Protein AF-A0A1F1EDJ4-F1 (afdb_monomer_lite)

Sequence (153 aa):
MFNTMAPQSSAEADSQESKASEESKKPAVVIEDGILKMTGKVVKKKGRETLGSQPESGFPESELNGDYWILEFDAPGEVTGNRANYKETRWIDSGLLASHYSTHEESREKAEPWVGKHVTVSIAADKVGWQNDASLPNGPLRLGTSFEIEAAE

Secondary structure (DSSP, 8-state):
--PPP----------------------SEEEETTEEEEEEEEEEEEHHHHT-S-GGGS--HHHHHSEEEEEEEEEEEEEEEEETTEEEEEEEEEEEEEETT-S-HHHHHHHGGGTTSEEEEEEEGGGEE--S-TTS---SEEE-S--EEEE--

Radius of gyration: 23.78 Å; chains: 1; bounding box: 90×46×37 Å

pLDDT: mean 79.91, std 19.17, range [34.91, 97.5]

Structure (mmCIF, N/CA/C/O backbone):
data_AF-A0A1F1EDJ4-F1
#
_entry.id   AF-A0A1F1EDJ4-F1
#
loop_
_atom_site.group_PDB
_atom_site.id
_atom_site.type_symbol
_atom_site.label_atom_id
_atom_site.label_alt_id
_atom_site.label_comp_id
_atom_site.label_asym_id
_atom_site.label_entity_id
_atom_site.label_seq_id
_atom_site.pdbx_PDB_ins_code
_atom_site.Cartn_x
_atom_site.Cartn_y
_atom_site.Cartn_z
_atom_site.occupancy
_atom_site.B_iso_or_equiv
_atom_site.auth_seq_id
_atom_site.auth_comp_id
_atom_site.auth_asym_id
_atom_site.auth_atom_id
_atom_site.pdbx_PDB_model_num
ATOM 1 N N . MET A 1 1 ? -74.455 -28.144 -11.886 1.00 39.03 1 MET A N 1
ATOM 2 C CA . MET A 1 1 ? -73.437 -29.215 -11.780 1.00 39.03 1 MET A CA 1
ATOM 3 C C . MET A 1 1 ? -72.155 -28.605 -12.342 1.00 39.03 1 MET A C 1
ATOM 5 O O . MET A 1 1 ? -72.195 -28.235 -13.499 1.00 39.03 1 MET A O 1
ATOM 9 N N . PHE A 1 2 ? -71.072 -28.297 -11.634 1.00 41.00 2 PHE A N 1
ATOM 10 C CA . PHE A 1 2 ? -70.545 -28.689 -10.328 1.00 41.00 2 PHE A CA 1
ATOM 11 C C . PHE A 1 2 ? -70.077 -27.438 -9.559 1.00 41.00 2 PHE A C 1
ATOM 13 O O . PHE A 1 2 ? -69.444 -26.561 -10.136 1.00 41.00 2 PHE A O 1
ATOM 20 N N . ASN A 1 3 ? -70.399 -27.384 -8.265 1.00 34.91 3 ASN A N 1
ATOM 21 C CA . ASN A 1 3 ? -69.782 -26.501 -7.275 1.00 34.91 3 ASN A CA 1
ATOM 22 C C . ASN A 1 3 ? -68.595 -27.277 -6.677 1.00 34.91 3 ASN A C 1
ATOM 24 O O . ASN A 1 3 ? -68.806 -28.398 -6.214 1.00 34.91 3 ASN A O 1
ATOM 28 N N . THR A 1 4 ? -67.389 -26.709 -6.658 1.00 47.47 4 THR A N 1
ATOM 29 C CA . THR A 1 4 ? -66.217 -27.324 -6.007 1.00 47.47 4 THR A CA 1
ATOM 30 C C . THR A 1 4 ? -65.974 -26.664 -4.647 1.00 47.47 4 THR A C 1
ATOM 32 O O . THR A 1 4 ? -65.803 -25.451 -4.565 1.00 47.47 4 THR A O 1
ATOM 35 N N . MET A 1 5 ? -65.974 -27.473 -3.583 1.00 41.94 5 MET A N 1
ATOM 36 C CA . MET A 1 5 ? -65.570 -27.124 -2.213 1.00 41.94 5 MET A CA 1
ATOM 37 C C . MET A 1 5 ? -64.063 -27.390 -1.994 1.00 41.94 5 MET A C 1
ATOM 39 O O . MET A 1 5 ? -63.602 -28.455 -2.383 1.00 41.94 5 MET A O 1
ATOM 43 N N . ALA A 1 6 ? -63.380 -26.406 -1.376 1.00 49.03 6 ALA A N 1
ATOM 44 C CA . ALA A 1 6 ? -62.327 -26.378 -0.318 1.00 49.03 6 ALA A CA 1
ATOM 45 C C . ALA A 1 6 ? -61.263 -27.519 -0.181 1.00 49.03 6 ALA A C 1
ATOM 47 O O . ALA A 1 6 ? -61.562 -28.660 -0.516 1.00 49.03 6 ALA A O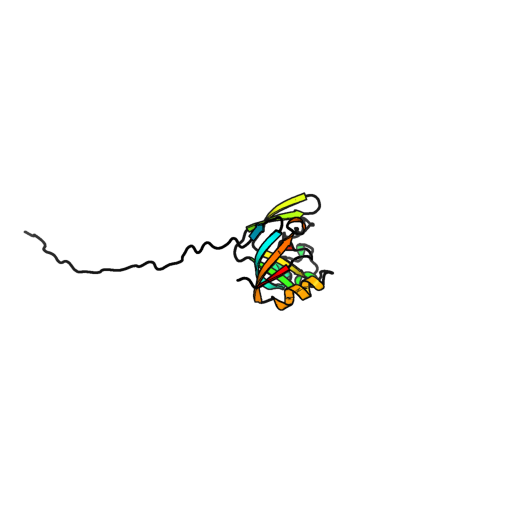 1
ATOM 48 N N . PRO A 1 7 ? -60.043 -27.266 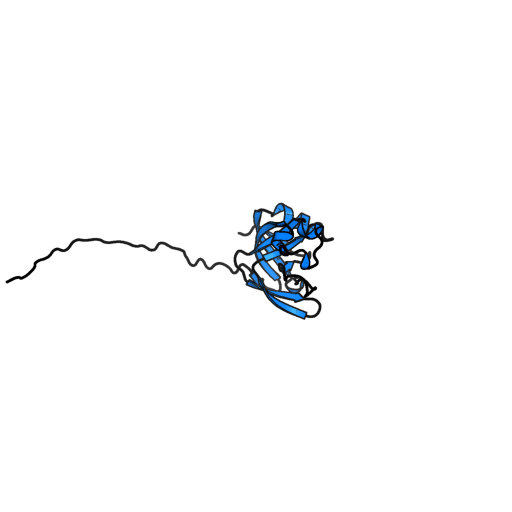0.380 1.00 46.00 7 PRO A N 1
ATOM 49 C CA . PRO A 1 7 ? -59.858 -26.802 1.772 1.00 46.00 7 PRO A CA 1
ATOM 50 C C . PRO A 1 7 ? -58.738 -25.759 2.028 1.00 46.00 7 PRO A C 1
ATOM 52 O O . PRO A 1 7 ? -57.819 -25.577 1.235 1.00 46.00 7 PRO A O 1
ATOM 55 N N . GLN A 1 8 ? -58.810 -25.101 3.193 1.00 51.25 8 GLN A N 1
ATOM 56 C CA . GLN A 1 8 ? -57.684 -24.409 3.836 1.00 51.25 8 GLN A CA 1
ATOM 57 C C . GLN A 1 8 ? -56.606 -25.419 4.270 1.00 51.25 8 GLN A C 1
ATOM 59 O O . GLN A 1 8 ? -56.948 -26.469 4.809 1.00 51.25 8 GLN A O 1
ATOM 64 N N . SER A 1 9 ? -55.324 -25.065 4.142 1.00 36.91 9 SER A N 1
ATOM 65 C CA . SER A 1 9 ? -54.257 -25.624 4.981 1.00 36.91 9 SER A CA 1
ATOM 66 C C . SER A 1 9 ? -53.120 -24.619 5.139 1.00 36.91 9 SER A C 1
ATOM 68 O O . SER A 1 9 ? -52.653 -24.027 4.170 1.00 36.91 9 SER A O 1
ATOM 70 N N . SER A 1 10 ? -52.727 -24.437 6.394 1.00 47.31 10 SER A N 1
ATOM 71 C CA . SER A 1 10 ? -51.698 -23.548 6.913 1.00 47.31 10 SER A CA 1
ATOM 72 C C . SER A 1 10 ? -50.310 -23.798 6.326 1.00 47.31 10 SER A C 1
ATOM 74 O O . SER A 1 10 ? -49.897 -24.947 6.186 1.00 47.31 10 SER A O 1
ATOM 76 N N . ALA A 1 11 ? -49.565 -22.716 6.117 1.00 45.25 11 ALA A N 1
ATOM 77 C CA . ALA A 1 11 ? -48.128 -22.672 6.356 1.00 45.25 11 ALA A CA 1
ATOM 78 C C . ALA A 1 11 ? -47.723 -21.210 6.585 1.00 45.25 11 ALA A C 1
ATOM 80 O O . ALA A 1 11 ? -47.545 -20.436 5.646 1.00 45.25 11 ALA A O 1
ATOM 81 N N . GLU A 1 12 ? -47.619 -20.838 7.858 1.00 41.84 12 GLU A N 1
ATOM 82 C CA . GLU A 1 12 ? -46.664 -19.824 8.283 1.00 41.84 12 GLU A CA 1
ATOM 83 C C . GLU A 1 12 ? -45.272 -20.292 7.836 1.00 41.84 12 GLU A C 1
ATOM 85 O O . GLU A 1 12 ? -44.797 -21.352 8.237 1.00 41.84 12 GLU A O 1
ATOM 90 N N . ALA A 1 13 ? -44.653 -19.519 6.958 1.00 41.41 13 ALA A N 1
ATOM 91 C CA . ALA A 1 13 ? -43.211 -19.440 6.802 1.00 41.41 13 ALA A CA 1
ATOM 92 C C . ALA A 1 13 ? -42.960 -17.931 6.749 1.00 41.41 13 ALA A C 1
ATOM 94 O O . ALA A 1 13 ? -43.173 -17.287 5.727 1.00 41.41 13 ALA A O 1
ATOM 95 N N . ASP A 1 14 ? -42.750 -17.262 7.881 1.00 39.06 14 ASP A N 1
ATOM 96 C CA . ASP A 1 14 ? -41.451 -17.249 8.560 1.00 39.06 14 ASP A CA 1
ATOM 97 C C . ASP A 1 14 ? -40.305 -17.548 7.587 1.00 39.06 14 ASP A C 1
ATOM 99 O O . ASP A 1 14 ? -39.634 -18.572 7.614 1.00 39.06 14 ASP A O 1
ATOM 103 N N . SER A 1 15 ? -40.150 -16.657 6.615 1.00 39.34 15 SER A N 1
ATOM 104 C CA . SER A 1 15 ? -38.835 -16.370 6.063 1.00 39.34 15 SER A CA 1
ATOM 105 C C . SER A 1 15 ? -38.413 -15.050 6.670 1.00 39.34 15 SER A C 1
ATOM 107 O O . SER A 1 15 ? -38.454 -13.988 6.056 1.00 39.34 15 SER A O 1
ATOM 109 N N . GLN A 1 16 ? -38.077 -15.151 7.952 1.00 43.06 16 GLN A N 1
ATOM 110 C CA . GLN A 1 16 ? -37.193 -14.241 8.641 1.00 43.06 16 GLN A CA 1
ATOM 111 C C . GLN A 1 16 ? -35.871 -14.240 7.861 1.00 43.06 16 GLN A C 1
ATOM 113 O O . GLN A 1 16 ? -34.967 -15.032 8.135 1.00 43.06 16 GLN A O 1
ATOM 118 N N . GLU A 1 17 ? -35.790 -13.387 6.834 1.00 35.34 17 GLU A N 1
ATOM 119 C CA . GLU A 1 17 ? -34.552 -13.051 6.137 1.00 35.34 17 GLU A CA 1
ATOM 120 C C . GLU A 1 17 ? -33.632 -12.400 7.168 1.00 35.34 17 GLU A C 1
ATOM 122 O O . GLU A 1 17 ? -33.673 -11.209 7.478 1.00 35.34 17 GLU A O 1
ATOM 127 N N . SER A 1 18 ? -32.887 -13.266 7.839 1.00 42.00 18 SER A N 1
AT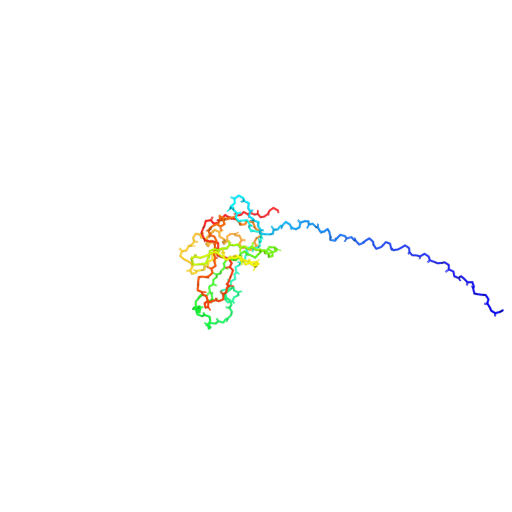OM 128 C CA . SER A 1 18 ? -31.989 -12.900 8.905 1.00 42.00 18 SER A CA 1
ATOM 129 C C . SER A 1 18 ? -30.741 -12.333 8.2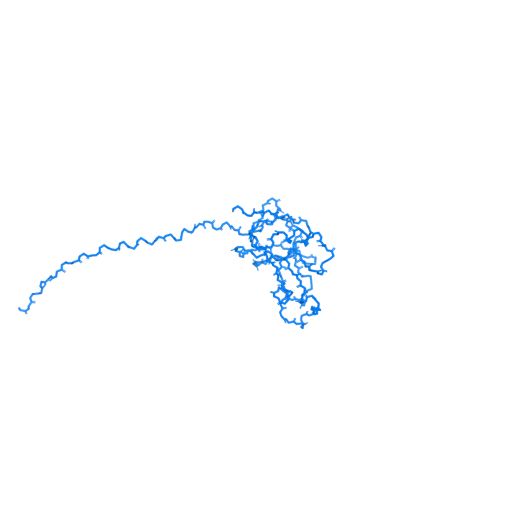55 1.00 42.00 18 SER A C 1
ATOM 131 O O . SER A 1 18 ? -29.921 -13.077 7.731 1.00 42.00 18 SER A O 1
ATOM 133 N N . LYS A 1 19 ? -30.631 -11.005 8.327 1.00 46.41 19 LYS A N 1
ATOM 134 C CA . LYS A 1 19 ? -29.388 -10.248 8.498 1.00 46.41 19 LYS A CA 1
ATOM 135 C C . LYS A 1 19 ? -28.197 -10.739 7.663 1.00 46.41 19 LYS A C 1
ATOM 137 O O . LYS A 1 19 ? -27.363 -11.499 8.144 1.00 46.41 19 LYS A O 1
ATOM 142 N N . ALA A 1 20 ? -27.969 -10.083 6.537 1.00 38.34 20 ALA A N 1
ATOM 143 C CA . ALA A 1 20 ? -26.738 -9.312 6.490 1.00 38.34 20 ALA A CA 1
ATOM 144 C C . ALA A 1 20 ? -27.156 -7.892 6.840 1.00 38.34 20 ALA A C 1
ATOM 146 O O . ALA A 1 20 ? -27.774 -7.201 6.035 1.00 38.34 20 ALA A O 1
ATOM 147 N N . SER A 1 21 ? -26.910 -7.495 8.088 1.00 38.28 21 SER A N 1
ATOM 148 C CA . SER A 1 21 ? -26.806 -6.080 8.393 1.00 38.28 21 SER A CA 1
ATOM 149 C C . SER A 1 21 ? -25.936 -5.486 7.292 1.00 38.28 21 SER A C 1
ATOM 151 O O . SER A 1 21 ? -24.818 -5.956 7.071 1.00 38.28 21 SER A O 1
ATOM 153 N N . GLU A 1 22 ? -26.437 -4.466 6.611 1.00 44.25 22 GLU A N 1
ATOM 154 C CA . GLU A 1 22 ? -25.597 -3.420 6.049 1.00 44.25 22 GLU A CA 1
ATOM 155 C C . GLU A 1 22 ? -24.923 -2.764 7.267 1.00 44.25 22 GLU A C 1
ATOM 157 O O . GLU A 1 22 ? -25.293 -1.696 7.741 1.00 44.25 22 GLU A O 1
ATOM 162 N N . GLU A 1 23 ? -24.041 -3.529 7.917 1.00 39.34 23 GLU A N 1
ATOM 163 C CA . GLU A 1 23 ? -23.097 -3.048 8.892 1.00 39.34 23 GLU A CA 1
ATOM 164 C C . GLU A 1 23 ? -22.345 -2.010 8.103 1.00 39.34 23 GLU A C 1
ATOM 166 O O . GLU A 1 23 ? -21.717 -2.361 7.105 1.00 39.34 23 GLU A O 1
ATOM 171 N N . SER A 1 24 ? -22.568 -0.744 8.457 1.00 44.16 24 SER A N 1
ATOM 172 C CA . SER A 1 24 ? -21.909 0.431 7.919 1.00 44.16 24 SER A CA 1
ATOM 173 C C . SER A 1 24 ? -20.439 0.103 7.715 1.00 44.16 24 SER A C 1
ATOM 175 O O . SER A 1 24 ? -19.647 0.240 8.648 1.00 44.16 24 SER A O 1
ATOM 177 N N . LYS A 1 25 ? -20.084 -0.428 6.538 1.00 60.31 25 LYS A N 1
ATOM 178 C CA . LYS A 1 25 ? -18.757 -0.980 6.316 1.00 60.31 25 LYS A CA 1
ATOM 179 C C . LYS A 1 25 ? -17.891 0.249 6.240 1.00 60.31 25 LYS A C 1
ATOM 181 O O . LYS A 1 25 ? -17.947 0.986 5.254 1.00 60.31 25 LYS A O 1
ATOM 186 N N . LYS A 1 26 ? -17.233 0.546 7.361 1.00 64.88 26 LYS A N 1
ATOM 187 C CA . LYS A 1 26 ? -16.426 1.745 7.522 1.00 64.88 26 LYS A CA 1
ATOM 188 C C . LYS A 1 26 ? -15.529 1.820 6.288 1.00 64.88 26 LYS A C 1
ATOM 190 O O . LYS A 1 26 ? -14.948 0.793 5.924 1.00 64.88 26 LYS A O 1
ATOM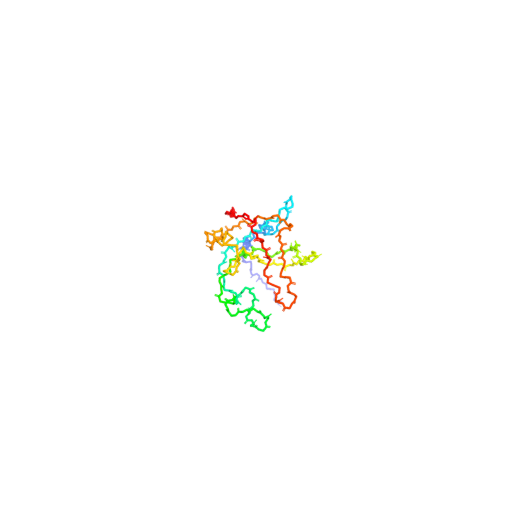 195 N N . PRO A 1 27 ? -15.489 2.966 5.589 1.00 76.44 27 PRO A N 1
ATOM 196 C CA . PRO A 1 27 ? -14.678 3.077 4.393 1.00 76.44 27 PRO A CA 1
ATOM 197 C C . PRO A 1 27 ? -13.254 2.646 4.735 1.00 76.44 27 PRO A C 1
ATOM 199 O O . PRO A 1 27 ? -12.669 3.130 5.701 1.00 76.44 27 PRO A O 1
ATOM 202 N N . ALA A 1 28 ? -12.721 1.698 3.966 1.00 87.19 28 ALA A N 1
ATOM 203 C CA . ALA A 1 28 ? -11.385 1.161 4.195 1.00 87.19 28 ALA A CA 1
ATOM 204 C C . ALA A 1 28 ? -10.290 2.172 3.837 1.00 87.19 28 ALA A C 1
ATOM 206 O O . ALA A 1 28 ? -9.128 1.936 4.125 1.00 87.19 28 ALA A O 1
ATOM 207 N N . VAL A 1 29 ? -10.653 3.286 3.201 1.00 91.00 29 VAL A N 1
ATOM 208 C CA . VAL A 1 29 ? -9.766 4.383 2.832 1.00 91.00 29 VAL A CA 1
ATOM 209 C C . VAL A 1 29 ? -10.442 5.684 3.247 1.00 91.00 29 VAL A C 1
ATOM 211 O O . VAL A 1 29 ? -11.519 6.010 2.749 1.00 91.00 29 VAL A O 1
ATOM 214 N N . VAL A 1 30 ? -9.829 6.424 4.168 1.00 92.75 30 VAL A N 1
ATOM 215 C CA . VAL A 1 30 ? -10.373 7.679 4.713 1.00 92.75 30 VAL A CA 1
ATOM 216 C C . VAL A 1 30 ? -9.261 8.708 4.828 1.00 92.75 30 VAL A C 1
ATOM 218 O O . VAL A 1 30 ? -8.128 8.363 5.153 1.00 92.75 30 VAL A O 1
ATOM 221 N N . ILE A 1 31 ? -9.573 9.981 4.582 1.00 91.38 31 ILE A N 1
ATOM 222 C CA . ILE A 1 31 ? -8.665 11.093 4.871 1.00 91.38 31 ILE A CA 1
ATOM 223 C C . ILE A 1 31 ? -9.260 11.918 6.009 1.00 91.38 31 ILE A C 1
ATOM 225 O O . ILE A 1 31 ? -10.332 12.500 5.858 1.00 91.38 31 ILE A O 1
ATOM 229 N N . GLU A 1 32 ? -8.545 11.990 7.127 1.00 91.25 32 GLU A N 1
ATOM 230 C CA . GLU A 1 32 ? -8.919 12.753 8.321 1.00 91.25 32 GLU A CA 1
ATOM 231 C C . GLU A 1 32 ? -7.740 13.641 8.713 1.00 91.25 32 GLU A C 1
ATOM 233 O O . GLU A 1 32 ? -6.619 13.155 8.845 1.00 91.25 32 GLU A O 1
ATOM 238 N N . ASP A 1 33 ? -7.964 14.950 8.846 1.00 92.50 33 ASP A N 1
ATOM 239 C CA . ASP A 1 33 ? -6.932 15.918 9.255 1.00 92.50 33 ASP A CA 1
ATOM 240 C C . ASP A 1 33 ? -5.629 15.853 8.427 1.00 92.50 33 ASP A C 1
ATOM 242 O O . ASP A 1 33 ? -4.524 16.057 8.925 1.00 92.50 33 ASP A O 1
ATOM 246 N N . GLY A 1 34 ? -5.750 15.554 7.127 1.00 93.00 34 GLY A N 1
ATOM 247 C CA . GLY A 1 34 ? -4.607 15.412 6.216 1.00 93.00 34 GLY A CA 1
ATOM 248 C C . GLY A 1 34 ? -3.852 14.082 6.337 1.00 93.00 34 GLY A C 1
ATOM 249 O O . GLY A 1 34 ? -2.861 13.880 5.633 1.00 93.00 34 GLY A O 1
ATOM 250 N N . ILE A 1 35 ? -4.327 13.162 7.175 1.00 95.81 35 ILE A N 1
ATOM 251 C CA . ILE A 1 35 ? -3.815 11.801 7.314 1.00 95.81 35 ILE A CA 1
ATOM 252 C C . ILE A 1 35 ? -4.698 10.852 6.511 1.00 95.81 35 ILE A C 1
ATOM 254 O O . ILE A 1 35 ? -5.904 10.764 6.728 1.00 95.81 35 ILE A O 1
ATOM 258 N N . LEU A 1 36 ? -4.083 10.130 5.581 1.00 95.56 36 LEU A N 1
ATOM 259 C CA . LEU A 1 36 ? -4.690 9.003 4.895 1.00 95.56 36 LEU A CA 1
ATOM 260 C C . LEU A 1 36 ? -4.618 7.776 5.807 1.00 95.56 36 LEU A C 1
ATOM 262 O O . LEU A 1 36 ? -3.525 7.326 6.158 1.00 95.56 36 LEU A O 1
ATOM 266 N N . LYS A 1 37 ? -5.781 7.231 6.148 1.00 95.69 37 LYS A N 1
ATOM 267 C CA . LYS A 1 37 ? -5.954 5.978 6.880 1.00 95.69 37 LYS A CA 1
ATOM 268 C C . LYS A 1 37 ? -6.478 4.914 5.929 1.00 95.69 37 LYS A C 1
ATOM 270 O O . LYS A 1 37 ? -7.462 5.144 5.227 1.00 95.69 37 LYS A O 1
ATOM 275 N N . MET A 1 38 ? -5.810 3.768 5.898 1.00 96.00 38 MET A N 1
ATOM 276 C CA . MET A 1 38 ? -6.173 2.622 5.071 1.00 96.00 38 MET A CA 1
ATOM 277 C C . MET A 1 38 ? -6.264 1.374 5.939 1.00 96.00 38 MET A C 1
ATOM 279 O O . MET A 1 38 ? -5.307 1.055 6.638 1.00 96.00 38 MET A O 1
ATOM 283 N N . THR A 1 39 ? -7.373 0.651 5.881 1.00 96.69 39 THR A N 1
ATOM 284 C CA . THR A 1 39 ? -7.599 -0.563 6.671 1.00 96.69 39 THR A CA 1
ATOM 285 C C . THR A 1 39 ? -7.664 -1.773 5.751 1.00 96.69 39 THR A C 1
ATOM 287 O O . THR A 1 39 ? -8.273 -1.732 4.678 1.00 96.69 39 THR A O 1
ATOM 290 N N . GLY A 1 40 ? -6.965 -2.837 6.133 1.00 96.31 40 GLY A N 1
ATOM 291 C CA . GLY A 1 40 ? -6.775 -3.972 5.251 1.00 96.31 40 GLY A CA 1
ATOM 292 C C . GLY A 1 40 ? -5.856 -5.046 5.803 1.00 96.31 40 GLY A C 1
ATOM 293 O O . GLY A 1 40 ? -5.357 -4.974 6.927 1.00 96.31 40 GLY A O 1
ATOM 294 N N . LYS A 1 41 ? -5.618 -6.074 4.993 1.00 97.44 41 LYS A N 1
ATOM 295 C CA . LYS A 1 41 ? -4.726 -7.180 5.338 1.00 97.44 41 LYS A CA 1
ATOM 296 C C . LYS A 1 41 ? -3.336 -6.940 4.772 1.00 97.44 41 LYS A C 1
ATOM 298 O O . LYS A 1 41 ? -3.185 -6.682 3.579 1.00 97.44 41 LYS A O 1
ATOM 303 N N . VAL A 1 42 ? -2.306 -7.095 5.602 1.00 97.25 42 VAL A N 1
ATOM 304 C CA . VAL A 1 42 ? -0.928 -7.108 5.099 1.00 97.25 42 VAL A CA 1
ATOM 305 C C . VAL A 1 42 ? -0.627 -8.477 4.507 1.00 97.25 42 VAL A C 1
ATOM 307 O O . VAL A 1 42 ? -0.745 -9.505 5.177 1.00 97.25 42 VAL A O 1
ATOM 310 N N . VAL A 1 43 ? -0.194 -8.500 3.256 1.00 96.75 43 VAL A N 1
ATOM 311 C CA . VAL A 1 43 ? 0.217 -9.704 2.538 1.00 96.75 43 VAL A CA 1
ATOM 312 C C . VAL A 1 43 ? 1.613 -9.521 1.967 1.00 96.75 43 VAL A C 1
ATOM 314 O O . VAL A 1 43 ? 2.034 -8.417 1.624 1.00 96.75 43 VAL A O 1
ATOM 317 N N . LYS A 1 44 ? 2.339 -10.630 1.862 1.00 96.06 44 LYS A N 1
ATOM 318 C CA . LYS A 1 44 ? 3.632 -10.685 1.189 1.00 96.06 44 LYS A CA 1
ATOM 319 C C . LYS A 1 44 ? 3.429 -11.381 -0.148 1.00 96.06 44 LYS A C 1
ATOM 321 O O . LYS A 1 44 ? 3.013 -12.537 -0.171 1.00 96.06 44 LYS A O 1
ATOM 326 N N . LYS A 1 45 ? 3.676 -10.664 -1.239 1.00 93.31 45 LYS A N 1
ATOM 327 C CA . LYS A 1 45 ? 3.492 -11.131 -2.619 1.00 93.31 45 LYS A CA 1
ATOM 328 C C . LYS A 1 45 ? 4.785 -11.012 -3.402 1.00 93.31 45 LYS A C 1
ATOM 330 O O . LYS A 1 45 ? 5.658 -10.217 -3.056 1.00 93.31 45 LYS A O 1
ATOM 335 N N . LYS A 1 46 ? 4.902 -11.769 -4.488 1.00 91.00 46 LYS A N 1
ATOM 336 C CA . LYS A 1 46 ? 5.977 -11.576 -5.459 1.00 91.00 46 LYS A CA 1
ATOM 337 C C . LYS A 1 46 ? 5.710 -10.372 -6.356 1.00 91.00 46 LYS A C 1
ATOM 339 O O . LYS A 1 46 ? 4.561 -9.986 -6.590 1.00 91.00 46 LYS A O 1
ATOM 344 N N . GLY A 1 47 ? 6.780 -9.809 -6.915 1.00 86.62 47 GLY A N 1
ATOM 345 C CA . GLY A 1 47 ? 6.697 -8.738 -7.909 1.00 86.62 47 GLY A CA 1
ATOM 346 C C . GLY A 1 47 ? 5.772 -9.100 -9.074 1.00 86.62 47 GLY A C 1
ATOM 347 O O . GLY A 1 47 ? 4.926 -8.295 -9.440 1.00 86.62 47 GLY A O 1
ATOM 348 N N . ARG A 1 48 ? 5.816 -10.343 -9.573 1.00 85.94 48 ARG A N 1
ATOM 349 C CA . ARG A 1 48 ? 4.920 -10.849 -10.640 1.00 85.94 48 ARG A CA 1
ATOM 350 C C . ARG A 1 48 ? 3.426 -10.757 -10.319 1.00 85.94 48 ARG A C 1
ATOM 352 O O . ARG A 1 48 ? 2.617 -10.630 -11.235 1.00 85.94 48 ARG A O 1
ATOM 359 N N . GLU A 1 49 ? 3.068 -10.852 -9.042 1.00 85.44 49 GLU A N 1
ATOM 360 C CA . GLU A 1 49 ? 1.682 -10.778 -8.561 1.00 85.44 49 GLU A CA 1
ATOM 361 C C . GLU A 1 49 ? 1.233 -9.331 -8.314 1.00 85.44 49 GLU A C 1
ATOM 363 O O . GLU A 1 49 ? 0.040 -9.054 -8.280 1.00 85.44 49 GLU A O 1
ATOM 368 N N . THR A 1 50 ? 2.187 -8.414 -8.128 1.00 81.00 50 THR A N 1
ATOM 369 C CA . THR A 1 50 ? 1.941 -7.036 -7.669 1.00 81.00 50 THR A CA 1
ATOM 370 C C . THR A 1 50 ? 2.131 -6.002 -8.780 1.00 81.00 50 THR A C 1
ATOM 372 O O . THR A 1 50 ? 1.361 -5.057 -8.908 1.00 81.00 50 THR A O 1
ATOM 375 N N . LEU A 1 51 ? 3.190 -6.159 -9.571 1.00 75.69 51 LEU A N 1
ATOM 376 C CA . LEU A 1 51 ? 3.614 -5.246 -10.633 1.00 75.69 51 LEU A CA 1
ATOM 377 C C . LEU A 1 51 ? 3.127 -5.694 -12.017 1.00 75.69 51 LEU A C 1
ATOM 379 O O . LEU A 1 51 ? 3.258 -4.950 -12.987 1.00 75.69 51 LEU A O 1
ATOM 383 N N . GLY A 1 52 ? 2.558 -6.898 -12.102 1.00 65.94 52 GLY A N 1
ATOM 384 C CA . GLY A 1 52 ? 2.147 -7.535 -13.346 1.00 65.94 52 GLY A CA 1
ATOM 385 C C . GLY A 1 52 ? 3.136 -8.598 -13.822 1.00 65.94 52 GLY A C 1
ATOM 386 O O . GLY A 1 52 ? 4.307 -8.641 -13.447 1.00 65.94 52 GLY A O 1
ATOM 387 N N . SER A 1 53 ? 2.630 -9.507 -14.653 1.00 52.94 53 SER A N 1
ATOM 388 C CA . SER A 1 53 ? 3.337 -10.731 -15.050 1.00 52.94 53 SER A CA 1
ATOM 389 C C . SER A 1 53 ? 4.194 -10.575 -16.311 1.00 52.94 53 SER A C 1
ATOM 391 O O . SER A 1 53 ? 4.822 -11.547 -16.734 1.00 52.94 53 SER A O 1
ATOM 393 N N . GLN A 1 54 ? 4.209 -9.391 -16.932 1.00 54.59 54 GLN A N 1
ATOM 394 C CA . GLN A 1 54 ? 4.860 -9.161 -18.221 1.00 54.59 54 GLN A CA 1
ATOM 395 C C . GLN A 1 54 ? 6.235 -8.490 -18.045 1.00 54.59 54 GLN A C 1
ATOM 397 O O . GLN A 1 54 ? 6.298 -7.323 -17.665 1.00 54.59 54 GLN A O 1
ATOM 402 N N . PRO A 1 55 ? 7.349 -9.182 -18.356 1.00 49.97 55 PRO A N 1
ATOM 403 C CA . PRO A 1 55 ? 8.686 -8.582 -18.320 1.00 49.97 55 PRO A CA 1
ATOM 404 C C . PRO A 1 55 ? 8.873 -7.467 -19.365 1.00 49.97 55 PRO A C 1
ATOM 406 O O . PRO A 1 55 ? 9.751 -6.623 -19.206 1.00 49.97 55 PRO A O 1
ATOM 409 N N . GLU A 1 56 ? 8.018 -7.402 -20.395 1.00 48.78 56 GLU A N 1
ATOM 410 C CA . GLU A 1 56 ? 8.021 -6.327 -21.403 1.00 48.78 56 GLU A CA 1
ATOM 411 C C . GLU A 1 56 ? 7.726 -4.941 -20.823 1.00 48.78 56 GLU A C 1
ATOM 413 O O . GLU A 1 56 ? 8.048 -3.936 -21.449 1.00 48.78 56 GLU A O 1
ATOM 418 N N . SER A 1 57 ? 7.161 -4.871 -19.615 1.00 58.94 57 SER A N 1
ATOM 419 C CA . SER A 1 57 ? 6.932 -3.602 -18.936 1.00 58.94 57 SER A CA 1
ATOM 420 C C . SER A 1 57 ? 8.232 -2.884 -18.565 1.00 58.94 57 SER A C 1
ATOM 422 O O . SER A 1 57 ? 8.192 -1.681 -18.378 1.00 58.94 57 SER A O 1
ATOM 424 N N . GLY A 1 58 ? 9.383 -3.568 -18.502 1.00 66.19 58 GLY A N 1
ATOM 425 C CA . GLY A 1 58 ? 10.667 -2.949 -18.144 1.00 66.19 58 GLY A CA 1
ATOM 426 C C . GLY A 1 58 ? 11.108 -3.185 -16.696 1.00 66.19 58 GLY A C 1
ATOM 427 O O . GLY A 1 58 ? 12.065 -2.562 -16.242 1.00 66.19 58 GLY A O 1
ATOM 428 N N . PHE A 1 59 ? 10.454 -4.099 -15.971 1.00 74.19 59 PHE A N 1
ATOM 429 C CA . PHE A 1 59 ? 10.926 -4.550 -14.659 1.00 74.19 59 PHE A CA 1
ATOM 430 C C . PHE A 1 59 ? 11.975 -5.664 -14.812 1.00 74.19 59 PHE A C 1
ATOM 432 O O . PHE A 1 59 ? 11.720 -6.639 -15.526 1.00 74.19 59 PHE A O 1
ATOM 439 N N . PRO A 1 60 ? 13.136 -5.578 -14.137 1.00 79.56 60 PRO A N 1
ATOM 440 C CA . PRO A 1 60 ? 14.119 -6.652 -14.161 1.00 79.56 60 PRO A CA 1
ATOM 441 C C . PRO A 1 60 ? 13.569 -7.917 -13.487 1.00 79.56 60 PRO A C 1
ATOM 443 O O . PRO A 1 60 ? 12.785 -7.861 -12.540 1.00 79.56 60 PRO A O 1
ATOM 446 N N . GLU A 1 61 ? 14.033 -9.083 -13.941 1.00 81.69 61 GLU A N 1
ATOM 447 C CA . GLU A 1 61 ? 13.609 -10.397 -13.430 1.00 81.69 61 GLU A CA 1
ATOM 448 C C . GLU A 1 61 ? 13.808 -10.532 -11.910 1.00 81.69 61 GLU A C 1
ATOM 450 O O . GLU A 1 61 ? 13.027 -11.187 -11.221 1.00 81.69 61 GLU A O 1
ATOM 455 N N . SER A 1 62 ? 14.832 -9.870 -11.366 1.00 83.00 62 SER A N 1
ATOM 456 C CA . SER A 1 62 ? 15.043 -9.770 -9.926 1.00 83.00 62 SER A CA 1
ATOM 457 C C . SER A 1 62 ? 13.839 -9.110 -9.242 1.00 83.00 62 SER A C 1
ATOM 459 O O . SER A 1 62 ? 13.273 -9.704 -8.324 1.00 83.00 62 SER A O 1
ATOM 461 N N . GLU A 1 63 ? 13.388 -7.944 -9.715 1.00 84.50 63 GLU A N 1
ATOM 462 C CA . GLU A 1 63 ? 12.212 -7.235 -9.184 1.00 84.50 63 GLU A CA 1
ATOM 463 C C . GLU A 1 63 ? 10.947 -8.082 -9.258 1.00 84.50 63 GLU A C 1
ATOM 465 O O . GLU A 1 63 ? 10.225 -8.202 -8.272 1.00 84.50 63 GLU A O 1
ATOM 470 N N . LEU A 1 64 ? 10.736 -8.784 -10.367 1.00 84.69 64 LEU A N 1
ATOM 471 C CA . LEU A 1 64 ? 9.593 -9.681 -10.523 1.00 84.69 64 LEU A CA 1
ATOM 472 C C . LEU A 1 64 ? 9.582 -10.829 -9.492 1.00 84.69 64 LEU A C 1
ATOM 474 O O . LEU A 1 64 ? 8.510 -11.242 -9.042 1.00 84.69 64 LEU A O 1
ATOM 478 N N . ASN A 1 65 ? 10.749 -11.314 -9.066 1.00 86.44 65 ASN A N 1
ATOM 479 C CA . ASN A 1 65 ? 10.881 -12.416 -8.103 1.00 86.44 65 ASN A CA 1
ATOM 480 C C . ASN A 1 65 ? 11.085 -11.960 -6.643 1.00 86.44 65 ASN A C 1
ATOM 482 O O . ASN A 1 65 ? 11.125 -12.797 -5.729 1.00 86.44 65 ASN A O 1
ATOM 486 N N . GLY A 1 66 ? 11.202 -10.650 -6.407 1.00 88.62 66 GLY A N 1
ATOM 487 C CA . GLY A 1 66 ? 11.330 -10.082 -5.067 1.00 88.62 66 GLY A CA 1
ATOM 488 C C . GLY A 1 66 ? 10.036 -10.104 -4.280 1.00 88.62 66 GLY A C 1
ATOM 489 O O . GLY A 1 66 ? 8.949 -10.231 -4.840 1.00 88.62 66 GLY A O 1
ATOM 490 N N . ASP A 1 67 ? 10.180 -9.945 -2.969 1.00 93.44 67 ASP A N 1
ATOM 491 C CA . ASP A 1 67 ? 9.055 -9.818 -2.052 1.00 93.44 67 ASP A CA 1
ATOM 492 C C . ASP A 1 67 ? 8.561 -8.371 -1.980 1.00 93.44 67 ASP A C 1
ATOM 494 O O . ASP A 1 67 ? 9.347 -7.423 -1.925 1.00 93.44 67 ASP A O 1
ATOM 498 N N . TYR A 1 68 ? 7.245 -8.217 -1.949 1.00 93.19 68 TYR A N 1
ATOM 499 C CA . TYR A 1 68 ? 6.536 -6.957 -1.795 1.00 93.19 68 TYR A CA 1
ATOM 500 C C . TYR A 1 68 ? 5.543 -7.110 -0.649 1.00 93.19 68 TYR A C 1
ATOM 502 O O . TYR A 1 68 ? 4.800 -8.090 -0.582 1.00 93.19 68 TYR A O 1
ATOM 510 N N . TRP A 1 69 ? 5.540 -6.134 0.252 1.00 96.00 69 TRP A N 1
ATOM 511 C CA . TRP A 1 69 ? 4.614 -6.048 1.371 1.00 96.00 69 TRP A CA 1
ATOM 512 C C . TRP A 1 69 ? 3.489 -5.117 0.964 1.00 96.00 69 TRP A C 1
ATOM 514 O O . TRP A 1 69 ? 3.707 -3.922 0.754 1.00 96.00 69 TRP A O 1
ATOM 524 N N . ILE A 1 70 ? 2.302 -5.689 0.818 1.00 95.88 70 ILE A N 1
ATOM 525 C CA . ILE A 1 70 ? 1.120 -5.026 0.287 1.00 95.88 70 ILE A CA 1
ATOM 526 C C . ILE A 1 70 ? 0.061 -4.979 1.375 1.00 95.88 70 ILE A C 1
ATOM 528 O O . ILE A 1 70 ? -0.189 -5.980 2.038 1.00 95.88 70 ILE A O 1
ATOM 532 N N . LEU A 1 71 ? -0.567 -3.825 1.542 1.00 96.62 71 LEU A N 1
ATOM 533 C CA . LEU A 1 71 ? -1.836 -3.699 2.235 1.00 96.62 71 LEU A CA 1
ATOM 534 C C . LEU A 1 71 ? -2.954 -3.886 1.207 1.00 96.62 71 LEU A C 1
ATOM 536 O O . LEU A 1 71 ? -3.110 -3.047 0.324 1.00 96.62 71 LEU A O 1
ATOM 540 N N . GLU A 1 72 ? -3.704 -4.978 1.303 1.00 95.56 72 GLU A N 1
ATOM 541 C CA . GLU A 1 72 ? -4.942 -5.184 0.542 1.00 95.56 72 GLU A CA 1
ATOM 542 C C . GLU A 1 72 ? -6.100 -4.575 1.322 1.00 95.56 72 GLU A C 1
ATOM 544 O O . GLU A 1 72 ? -6.362 -4.997 2.448 1.00 95.56 72 GLU A O 1
ATOM 549 N N . PHE A 1 73 ? -6.765 -3.569 0.759 1.00 94.75 73 PHE A N 1
ATOM 550 C CA . PHE A 1 73 ? -7.810 -2.828 1.458 1.00 94.75 73 PHE A CA 1
ATOM 551 C C . PHE A 1 73 ? -9.081 -3.670 1.602 1.00 94.75 73 PHE A C 1
ATOM 553 O O . PHE A 1 73 ? -9.452 -4.418 0.697 1.00 94.75 73 PHE A O 1
ATOM 560 N N . ASP A 1 74 ? -9.812 -3.494 2.705 1.00 93.62 74 ASP A N 1
ATOM 561 C CA . ASP A 1 74 ? -11.087 -4.206 2.920 1.00 93.62 74 ASP A CA 1
ATOM 562 C C . ASP A 1 74 ? -12.182 -3.807 1.923 1.00 93.62 74 ASP A C 1
ATOM 564 O O . ASP A 1 74 ? -13.170 -4.529 1.718 1.00 93.62 74 ASP A O 1
ATOM 568 N N . ALA A 1 75 ? -12.035 -2.613 1.355 1.00 92.44 75 ALA A N 1
ATOM 569 C CA . ALA A 1 75 ? -12.839 -2.063 0.286 1.00 92.44 75 ALA A CA 1
ATOM 570 C C . ALA A 1 75 ? -11.956 -1.137 -0.562 1.00 92.44 75 ALA A C 1
ATOM 572 O O . ALA A 1 75 ? -11.110 -0.426 -0.016 1.00 92.44 75 ALA A O 1
ATOM 573 N N . PRO A 1 76 ? -12.142 -1.111 -1.887 1.00 90.81 76 PRO A N 1
ATOM 574 C CA . PRO A 1 76 ? -11.425 -0.159 -2.709 1.00 90.81 76 PRO A CA 1
ATOM 575 C C . PRO A 1 76 ? -11.905 1.272 -2.432 1.00 90.81 76 PRO A C 1
ATOM 577 O O . PRO A 1 76 ? -13.023 1.488 -1.957 1.00 90.81 76 PRO A O 1
ATOM 580 N N . GLY A 1 77 ? -11.067 2.254 -2.747 1.00 89.75 77 GLY A N 1
ATOM 581 C CA . GLY A 1 77 ? -11.376 3.664 -2.532 1.00 89.75 77 GLY A CA 1
ATOM 582 C C . GLY A 1 77 ? -10.580 4.596 -3.433 1.00 89.75 77 GLY A C 1
ATOM 583 O O . GLY A 1 77 ? -9.610 4.195 -4.081 1.00 89.75 77 GLY A O 1
ATOM 584 N N . GLU A 1 78 ? -11.001 5.859 -3.475 1.00 92.50 78 GLU A N 1
ATOM 585 C CA . GLU A 1 78 ? -10.286 6.905 -4.204 1.00 92.50 78 GLU A CA 1
ATOM 586 C C . GLU A 1 78 ? -9.166 7.491 -3.355 1.00 92.50 78 GLU A C 1
ATOM 588 O O . GLU A 1 78 ? -9.392 7.995 -2.255 1.00 92.50 78 GLU A O 1
ATOM 593 N N . VAL A 1 79 ? -7.953 7.488 -3.899 1.00 92.06 79 VAL A N 1
ATOM 594 C CA . VAL A 1 79 ? -6.808 8.166 -3.291 1.00 92.06 79 VAL A CA 1
ATOM 595 C C . VAL A 1 79 ? -6.236 9.167 -4.270 1.00 92.06 79 VAL A C 1
ATOM 597 O O . VAL A 1 79 ? -6.102 8.888 -5.457 1.00 92.06 79 VAL A O 1
ATOM 600 N N . THR A 1 80 ? -5.873 10.341 -3.758 1.00 93.44 80 THR A N 1
ATOM 601 C CA . THR A 1 80 ? -5.080 11.326 -4.495 1.00 93.44 80 THR A CA 1
ATOM 602 C C . THR A 1 80 ? -3.625 11.205 -4.069 1.00 93.44 80 THR A C 1
ATOM 604 O O . THR A 1 80 ? -3.306 11.435 -2.908 1.00 93.44 80 THR A O 1
ATOM 607 N N . GLY A 1 81 ? -2.750 10.855 -5.007 1.00 91.31 81 GLY A N 1
ATOM 608 C CA . GLY A 1 81 ? -1.314 10.697 -4.780 1.00 91.31 81 GLY A CA 1
ATOM 609 C C . GLY A 1 81 ? -0.480 11.563 -5.716 1.00 91.31 81 GLY A C 1
ATOM 610 O O . GLY A 1 81 ? -0.959 12.042 -6.748 1.00 91.31 81 GLY A O 1
ATOM 611 N N . ASN A 1 82 ? 0.786 11.769 -5.361 1.00 90.62 82 ASN A N 1
ATOM 612 C CA . ASN A 1 82 ? 1.737 12.479 -6.214 1.00 90.62 82 ASN A CA 1
ATOM 613 C C . ASN A 1 82 ? 2.201 11.594 -7.382 1.00 90.62 82 ASN A C 1
ATOM 615 O O . ASN A 1 82 ? 2.553 10.432 -7.184 1.00 90.62 82 ASN A O 1
ATOM 619 N N . ARG A 1 83 ? 2.275 12.157 -8.588 1.00 87.56 83 ARG A N 1
ATOM 620 C CA . ARG A 1 83 ? 2.923 11.557 -9.759 1.00 87.56 83 ARG A CA 1
ATOM 621 C C . ARG A 1 83 ? 3.828 12.585 -10.411 1.00 87.56 83 ARG A C 1
ATOM 623 O O . ARG A 1 83 ? 3.352 13.552 -11.003 1.00 87.56 83 ARG A O 1
ATOM 630 N N . ALA A 1 84 ? 5.135 12.376 -10.299 1.00 84.38 84 ALA A N 1
ATOM 631 C CA . ALA A 1 84 ? 6.152 13.339 -10.707 1.00 84.38 84 ALA A CA 1
ATOM 632 C C . ALA A 1 84 ? 5.827 14.765 -10.208 1.00 84.38 84 ALA A C 1
ATOM 634 O O . ALA A 1 84 ? 5.982 15.044 -9.023 1.00 84.38 84 ALA A O 1
ATOM 635 N N . ASN A 1 85 ? 5.345 15.646 -11.091 1.00 84.75 85 ASN A N 1
ATOM 636 C CA . ASN A 1 85 ? 5.093 17.062 -10.798 1.00 84.75 85 ASN A CA 1
ATOM 637 C C . ASN A 1 85 ? 3.603 17.422 -10.637 1.00 84.75 85 ASN A C 1
ATOM 639 O O . ASN A 1 85 ? 3.270 18.605 -10.582 1.00 84.75 85 ASN A O 1
ATOM 643 N N . TYR A 1 86 ? 2.696 16.443 -10.609 1.00 88.31 86 TYR A N 1
ATOM 644 C CA . TYR A 1 86 ? 1.260 16.679 -10.451 1.00 88.31 86 TYR A CA 1
ATOM 645 C C . TYR A 1 86 ? 0.622 15.689 -9.473 1.00 88.31 86 TYR A C 1
ATOM 647 O O . TYR A 1 86 ? 1.246 14.723 -9.038 1.00 88.31 86 TYR A O 1
ATOM 655 N N . LYS A 1 87 ? -0.632 15.952 -9.099 1.00 90.88 87 LYS A N 1
ATOM 656 C CA . LYS A 1 87 ? -1.449 15.044 -8.289 1.00 90.88 87 LYS A CA 1
ATOM 657 C C . LYS A 1 87 ? -2.443 14.318 -9.180 1.00 90.88 87 LYS A C 1
ATOM 659 O O . LYS A 1 87 ? -3.026 14.924 -10.074 1.00 90.88 87 LYS A O 1
ATOM 664 N N . GLU A 1 88 ? -2.643 13.038 -8.915 1.00 91.00 88 GLU A N 1
ATOM 665 C CA . GLU A 1 88 ? -3.575 12.191 -9.653 1.00 91.00 88 GLU A CA 1
ATOM 666 C C . GLU A 1 88 ? -4.457 11.427 -8.665 1.00 91.00 88 GLU A C 1
ATOM 668 O O . GLU A 1 88 ? -3.951 10.880 -7.681 1.00 91.00 88 GLU A O 1
ATOM 673 N N . THR A 1 89 ? -5.764 11.400 -8.927 1.00 92.75 89 THR A N 1
ATOM 674 C CA . THR A 1 89 ? -6.754 10.655 -8.140 1.00 92.75 89 THR A CA 1
ATOM 675 C C . THR A 1 89 ? -7.103 9.356 -8.848 1.00 92.75 89 THR A C 1
ATOM 677 O O . THR A 1 89 ? -7.334 9.361 -10.058 1.00 92.75 89 THR A O 1
ATOM 680 N N . ARG A 1 90 ? -7.125 8.241 -8.113 1.00 89.19 90 ARG A N 1
ATOM 681 C CA . ARG A 1 90 ? -7.429 6.917 -8.665 1.00 89.19 90 ARG A CA 1
ATOM 682 C C . ARG A 1 90 ? -8.228 6.063 -7.699 1.00 89.19 90 ARG A C 1
ATOM 684 O O . ARG A 1 90 ? -7.992 6.114 -6.495 1.00 89.19 90 ARG A O 1
ATOM 691 N N . TRP A 1 91 ? -9.089 5.228 -8.272 1.00 90.25 91 TRP A N 1
ATOM 692 C CA . TRP A 1 91 ? -9.735 4.114 -7.589 1.00 90.25 91 TRP A CA 1
ATOM 693 C C . TRP A 1 91 ? -8.739 2.962 -7.436 1.00 90.25 91 TRP A C 1
ATOM 695 O O . TRP A 1 91 ? -8.211 2.473 -8.436 1.00 90.25 91 TRP A O 1
ATOM 705 N N . ILE A 1 92 ? -8.457 2.554 -6.202 1.00 89.06 92 ILE A N 1
ATOM 706 C CA . ILE A 1 92 ? -7.463 1.525 -5.877 1.00 89.06 92 ILE A CA 1
ATOM 707 C C . ILE A 1 92 ? -7.976 0.581 -4.793 1.00 89.06 92 ILE A C 1
ATOM 709 O O . ILE A 1 92 ? -8.825 0.950 -3.987 1.00 89.06 92 ILE A O 1
ATOM 713 N N . ASP A 1 93 ? -7.423 -0.623 -4.752 1.00 92.25 93 ASP A N 1
ATOM 714 C CA . ASP A 1 93 ? -7.736 -1.669 -3.774 1.00 92.25 93 ASP A CA 1
ATOM 715 C C . ASP A 1 93 ? -6.537 -2.048 -2.890 1.00 92.25 93 ASP A C 1
ATOM 717 O O . ASP A 1 93 ? -6.651 -2.920 -2.028 1.00 92.25 93 ASP A O 1
ATOM 721 N N . SER A 1 94 ? -5.374 -1.429 -3.112 1.00 92.88 94 SER A N 1
ATOM 722 C CA . SER A 1 94 ? -4.137 -1.843 -2.462 1.00 92.88 94 SER A CA 1
ATOM 723 C C . SER A 1 94 ? -3.060 -0.758 -2.391 1.00 92.88 94 SER A C 1
ATOM 725 O O . SER A 1 94 ? -2.977 0.161 -3.216 1.00 92.88 94 SER A O 1
ATOM 727 N N . GLY A 1 95 ? -2.189 -0.900 -1.388 1.00 93.56 95 GLY A N 1
ATOM 728 C CA . GLY A 1 95 ? -1.039 -0.038 -1.134 1.00 93.56 95 GLY A CA 1
ATOM 729 C C . GLY A 1 95 ? 0.255 -0.824 -0.918 1.00 93.56 95 GLY A C 1
ATOM 730 O O . GLY A 1 95 ? 0.285 -1.821 -0.207 1.00 93.56 95 GLY A O 1
ATOM 731 N N . LEU A 1 96 ? 1.348 -0.364 -1.517 1.00 93.62 96 LEU A N 1
ATOM 732 C CA . LEU A 1 96 ? 2.708 -0.845 -1.322 1.00 93.62 96 LEU A CA 1
ATOM 733 C C . LEU A 1 96 ? 3.315 -0.224 -0.063 1.00 93.62 96 LEU A C 1
ATOM 735 O O . LEU A 1 96 ? 3.596 0.976 -0.038 1.00 93.62 96 LEU A O 1
ATOM 739 N N . LEU A 1 97 ? 3.561 -1.069 0.939 1.00 94.06 97 LEU A N 1
ATOM 740 C CA . LEU A 1 97 ? 4.234 -0.710 2.189 1.00 94.06 97 LEU A CA 1
ATOM 741 C C . LEU A 1 97 ? 5.753 -0.772 2.040 1.00 94.06 97 LEU A C 1
ATOM 743 O O . LEU A 1 97 ? 6.470 0.112 2.495 1.00 94.06 97 LEU A O 1
ATOM 747 N N . ALA A 1 98 ? 6.254 -1.833 1.408 1.00 92.94 98 ALA A N 1
ATOM 748 C CA . ALA A 1 98 ? 7.682 -2.033 1.212 1.00 92.94 98 ALA A CA 1
ATOM 749 C C . ALA A 1 98 ? 7.959 -2.995 0.054 1.00 92.94 98 ALA A C 1
ATOM 751 O O . ALA A 1 98 ? 7.115 -3.816 -0.306 1.00 92.94 98 ALA A O 1
ATOM 752 N N . SER A 1 99 ? 9.169 -2.940 -0.499 1.00 89.12 99 SER A N 1
ATOM 753 C CA . SER A 1 99 ? 9.664 -3.928 -1.458 1.00 89.12 99 SER A CA 1
ATOM 754 C C . SER A 1 99 ? 11.058 -4.400 -1.068 1.00 89.12 99 SER A C 1
ATOM 756 O O . SER A 1 99 ? 11.810 -3.694 -0.400 1.00 89.12 99 SER A O 1
ATOM 758 N N . HIS A 1 100 ? 11.419 -5.598 -1.516 1.00 85.31 100 HIS A N 1
ATOM 759 C CA . HIS A 1 100 ? 12.748 -6.172 -1.320 1.00 85.31 100 HIS A CA 1
ATOM 760 C C . HIS A 1 100 ? 13.861 -5.293 -1.914 1.00 85.31 100 HIS A C 1
ATOM 762 O O . HIS A 1 100 ? 14.975 -5.286 -1.402 1.00 85.31 100 HIS A O 1
ATOM 768 N N . TYR A 1 101 ? 13.538 -4.535 -2.966 1.00 77.69 101 TYR A N 1
ATOM 769 C CA . TYR A 1 101 ? 14.469 -3.697 -3.724 1.00 77.69 101 TYR A CA 1
ATOM 770 C C . TYR A 1 101 ? 14.479 -2.227 -3.303 1.00 77.69 101 TYR A C 1
ATOM 772 O O . TYR A 1 101 ? 15.234 -1.441 -3.873 1.00 77.69 101 TYR A O 1
ATOM 780 N N . SER A 1 102 ? 13.649 -1.822 -2.338 1.00 77.38 102 SER A N 1
ATOM 781 C CA . SER A 1 102 ? 13.731 -0.459 -1.825 1.00 77.38 102 SER A CA 1
ATOM 782 C C . SER A 1 102 ? 15.004 -0.291 -0.992 1.00 77.38 102 SER A C 1
ATOM 784 O O . SER A 1 102 ? 15.438 -1.195 -0.281 1.00 77.38 102 SER A O 1
ATOM 786 N N . THR A 1 103 ? 15.577 0.910 -1.020 1.00 74.00 103 THR A N 1
ATOM 787 C CA . THR A 1 103 ? 16.648 1.314 -0.093 1.00 74.00 103 THR A CA 1
ATOM 788 C C . THR A 1 103 ? 16.126 1.584 1.323 1.00 74.00 103 THR A C 1
ATOM 790 O O . THR A 1 103 ? 16.869 2.056 2.176 1.00 74.00 103 THR A O 1
ATOM 793 N N . HIS A 1 104 ? 14.836 1.346 1.570 1.00 80.69 104 HIS A N 1
ATOM 794 C CA . HIS A 1 104 ? 14.141 1.664 2.812 1.00 80.69 104 HIS A CA 1
ATOM 795 C C . HIS A 1 104 ? 13.875 0.377 3.588 1.00 80.69 104 HIS A C 1
ATOM 797 O O . HIS A 1 104 ? 12.742 -0.099 3.674 1.00 80.69 104 HIS A O 1
ATOM 803 N N . GLU A 1 105 ? 14.945 -0.204 4.127 1.00 83.38 105 GLU A N 1
ATOM 804 C CA . GLU A 1 105 ? 14.865 -1.456 4.886 1.00 83.38 105 GLU A CA 1
ATOM 805 C C . GLU A 1 105 ? 13.941 -1.334 6.102 1.00 83.38 105 GLU A C 1
ATOM 807 O O . GLU A 1 105 ? 13.188 -2.263 6.386 1.00 83.38 105 GLU A O 1
ATOM 812 N N . GLU A 1 106 ? 13.903 -0.154 6.726 1.00 87.12 106 GLU A N 1
ATOM 813 C CA . GLU A 1 106 ? 13.020 0.176 7.851 1.00 87.12 106 GLU A CA 1
ATOM 814 C C . GLU A 1 106 ? 11.542 -0.082 7.527 1.00 87.12 106 GLU A C 1
ATOM 816 O O . GLU A 1 106 ? 10.799 -0.598 8.359 1.00 87.12 106 GLU A O 1
ATOM 821 N N . SER A 1 107 ? 11.097 0.205 6.298 1.00 89.94 107 SER A N 1
ATOM 822 C CA . SER A 1 107 ? 9.716 -0.065 5.881 1.00 89.94 107 SER A CA 1
ATOM 823 C C . SER A 1 107 ? 9.421 -1.565 5.830 1.00 89.94 107 SER A C 1
ATOM 825 O O . SER A 1 107 ? 8.311 -1.981 6.167 1.00 89.94 107 SER A O 1
ATOM 827 N N . ARG A 1 108 ? 10.408 -2.394 5.454 1.00 90.50 108 ARG A N 1
ATOM 828 C CA . ARG A 1 108 ? 10.265 -3.860 5.480 1.00 90.50 108 ARG A CA 1
ATOM 829 C C . ARG A 1 108 ? 10.207 -4.366 6.917 1.00 90.50 108 ARG A C 1
ATOM 831 O O . ARG A 1 108 ? 9.321 -5.148 7.240 1.00 90.50 108 ARG A O 1
ATOM 838 N N . GLU A 1 109 ? 11.119 -3.909 7.773 1.00 92.00 109 GLU A N 1
ATOM 839 C CA . GLU A 1 109 ? 11.152 -4.285 9.194 1.00 92.00 109 GLU A CA 1
ATOM 840 C C . GLU A 1 109 ? 9.868 -3.876 9.919 1.00 92.00 109 GLU A C 1
ATOM 842 O O . GLU A 1 109 ? 9.370 -4.616 10.766 1.00 92.00 109 GLU A O 1
ATOM 847 N N . LYS A 1 110 ? 9.283 -2.738 9.530 1.00 93.62 110 LYS A N 1
ATOM 848 C CA . LYS A 1 110 ? 7.997 -2.271 10.045 1.00 93.62 110 LYS A CA 1
ATOM 849 C C . LYS A 1 110 ? 6.826 -3.129 9.574 1.00 93.62 110 LYS A C 1
ATOM 851 O O . LYS A 1 110 ? 5.926 -3.382 10.366 1.00 93.62 110 LYS A O 1
ATOM 856 N N . ALA A 1 111 ? 6.815 -3.572 8.315 1.00 94.06 111 ALA A N 1
ATOM 857 C CA . ALA A 1 111 ? 5.696 -4.316 7.730 1.00 94.06 111 ALA A CA 1
ATOM 858 C C . ALA A 1 111 ? 5.734 -5.833 8.002 1.00 94.06 111 ALA A C 1
ATOM 860 O O . ALA A 1 111 ? 4.676 -6.449 8.137 1.00 94.06 111 ALA A O 1
ATOM 861 N N . GLU A 1 112 ? 6.917 -6.450 8.101 1.00 95.38 112 GLU A N 1
ATOM 862 C CA . GLU A 1 112 ? 7.078 -7.908 8.260 1.00 95.38 112 GLU A CA 1
ATOM 863 C C . GLU A 1 112 ? 6.292 -8.491 9.458 1.00 95.38 112 GLU A C 1
ATOM 865 O O . GLU A 1 112 ? 5.587 -9.483 9.259 1.00 95.38 112 GLU A O 1
ATOM 870 N N . PRO A 1 113 ? 6.286 -7.889 10.668 1.00 96.94 113 PRO A N 1
ATOM 871 C CA . PRO A 1 113 ? 5.541 -8.419 11.819 1.00 96.94 113 PRO A CA 1
ATOM 872 C C . PRO A 1 113 ? 4.016 -8.419 11.646 1.00 96.94 113 PRO A C 1
ATOM 874 O O . PRO A 1 113 ? 3.302 -9.044 12.442 1.00 96.94 113 PRO A O 1
ATOM 877 N N . TRP A 1 114 ? 3.511 -7.689 10.650 1.00 97.50 114 TRP A N 1
ATOM 878 C CA . TRP A 1 114 ? 2.088 -7.552 10.362 1.00 97.50 114 TRP A CA 1
ATOM 879 C C . TRP A 1 114 ? 1.608 -8.461 9.236 1.00 97.50 114 TRP A C 1
ATOM 881 O O . TRP A 1 114 ? 0.401 -8.567 9.044 1.00 97.50 114 TRP A O 1
ATOM 891 N N . VAL A 1 115 ? 2.501 -9.162 8.531 1.00 97.31 115 VAL A N 1
ATOM 892 C CA . VAL A 1 115 ? 2.114 -10.086 7.455 1.00 97.31 115 VAL A CA 1
ATOM 893 C C . VAL A 1 115 ? 1.090 -11.108 7.964 1.00 97.31 115 VAL A C 1
ATOM 895 O 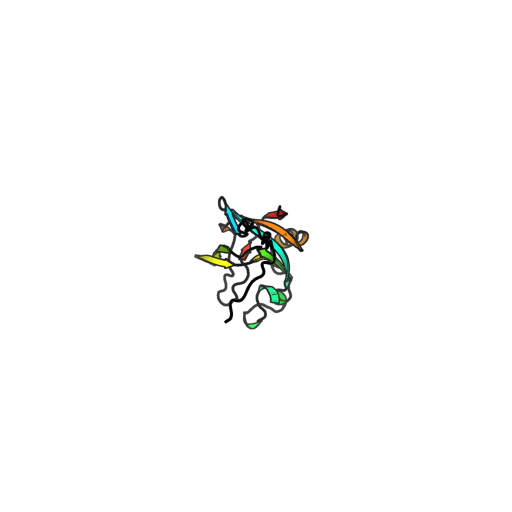O . VAL A 1 115 ? 1.279 -11.770 8.982 1.00 97.31 115 VAL A O 1
ATOM 898 N N . GLY A 1 116 ? -0.021 -11.222 7.238 1.00 96.62 116 GLY A N 1
ATOM 899 C CA . GLY A 1 116 ? -1.163 -12.070 7.565 1.00 96.62 116 GLY A CA 1
ATOM 900 C C . GLY A 1 116 ? -2.185 -11.436 8.513 1.00 96.62 116 GLY A C 1
ATOM 901 O O . GLY A 1 116 ? -3.276 -11.990 8.645 1.00 96.62 116 GLY A O 1
ATOM 902 N N . LYS A 1 117 ? -1.872 -10.294 9.135 1.00 97.25 117 LYS A N 1
ATOM 903 C CA . LYS A 1 117 ? -2.748 -9.592 10.081 1.00 97.25 117 LYS A CA 1
ATOM 904 C C . LYS A 1 117 ? -3.579 -8.518 9.390 1.00 97.25 117 LYS A C 1
ATOM 906 O O . LYS A 1 117 ? -3.214 -7.996 8.335 1.00 97.25 117 LYS A O 1
ATOM 911 N N . HIS A 1 118 ? -4.695 -8.201 10.032 1.00 96.75 118 HIS A N 1
ATOM 912 C CA . HIS A 1 118 ? -5.570 -7.095 9.679 1.00 96.75 118 HIS A CA 1
ATOM 913 C C . HIS A 1 118 ? -5.149 -5.848 10.460 1.00 96.75 118 HIS A C 1
ATOM 915 O O . HIS A 1 118 ? -4.921 -5.921 11.670 1.00 96.75 118 HIS A O 1
ATOM 921 N N . VAL A 1 119 ? -4.938 -4.742 9.753 1.00 96.94 119 VAL A N 1
ATOM 922 C CA . VAL A 1 119 ? -4.293 -3.538 10.286 1.00 96.94 119 VAL A CA 1
ATOM 923 C C . VAL A 1 119 ? -4.936 -2.273 9.746 1.00 96.94 119 VAL A C 1
ATOM 925 O O . VAL A 1 119 ? -5.528 -2.278 8.666 1.00 96.94 119 VAL A O 1
ATOM 928 N N . THR A 1 120 ? -4.732 -1.173 10.464 1.00 97.00 120 THR A N 1
ATOM 929 C CA . THR A 1 120 ? -4.889 0.177 9.925 1.00 97.00 120 THR A CA 1
ATOM 930 C C . THR A 1 120 ? -3.510 0.784 9.694 1.00 97.00 120 THR A C 1
ATOM 932 O O . THR A 1 120 ? -2.635 0.739 10.558 1.00 97.00 120 THR A O 1
ATOM 935 N N . VAL A 1 121 ? -3.307 1.339 8.502 1.00 96.81 121 VAL A N 1
ATOM 936 C CA . VAL A 1 121 ? -2.101 2.059 8.105 1.00 96.81 121 VAL A CA 1
ATOM 937 C C . VAL A 1 121 ? -2.421 3.535 7.969 1.00 96.81 121 VAL A C 1
ATOM 939 O O . VAL A 1 121 ? -3.318 3.913 7.217 1.00 96.81 121 VAL A O 1
ATOM 942 N N . SER A 1 122 ? -1.656 4.365 8.666 1.00 96.56 122 SER A N 1
ATOM 943 C CA . SER A 1 122 ? -1.821 5.818 8.677 1.00 96.56 122 SER A CA 1
ATOM 944 C C . SER A 1 122 ? -0.593 6.495 8.078 1.00 96.56 122 SER A C 1
ATOM 946 O O . SER A 1 122 ? 0.531 6.200 8.470 1.00 96.56 122 SER A O 1
ATOM 948 N N . ILE A 1 123 ? -0.776 7.420 7.140 1.00 96.06 123 ILE A N 1
ATOM 949 C CA . ILE A 1 123 ? 0.314 8.206 6.546 1.00 96.06 123 ILE A CA 1
ATOM 950 C C . ILE A 1 123 ? -0.195 9.594 6.159 1.00 96.06 123 ILE A C 1
ATOM 952 O O . ILE A 1 123 ? -1.347 9.754 5.768 1.00 96.06 123 ILE A O 1
ATOM 956 N N . ALA A 1 124 ? 0.655 10.617 6.232 1.00 95.12 124 ALA A N 1
ATOM 957 C CA . ALA A 1 124 ? 0.302 11.929 5.700 1.00 95.12 124 ALA A CA 1
ATOM 958 C C . ALA A 1 124 ? -0.053 11.829 4.200 1.00 95.12 124 ALA A C 1
ATOM 960 O O . ALA A 1 124 ? 0.693 11.249 3.406 1.00 95.12 124 ALA A O 1
ATOM 961 N N . ALA A 1 125 ? -1.203 12.382 3.808 1.00 92.81 125 ALA A N 1
ATOM 962 C CA . ALA A 1 125 ? -1.752 12.232 2.458 1.00 92.81 125 ALA A CA 1
ATOM 963 C C . ALA A 1 125 ? -0.873 12.883 1.371 1.00 92.81 125 ALA A C 1
ATOM 965 O O . ALA A 1 125 ? -0.966 12.536 0.198 1.00 92.81 125 ALA A O 1
ATOM 966 N N . ASP A 1 126 ? 0.017 13.808 1.737 1.00 90.94 126 ASP A N 1
ATOM 967 C CA . ASP A 1 126 ? 1.001 14.406 0.831 1.00 90.94 126 ASP A CA 1
ATOM 968 C C . ASP A 1 126 ? 2.248 13.528 0.611 1.00 90.94 126 ASP A C 1
ATOM 970 O O . ASP A 1 126 ? 3.071 13.859 -0.243 1.00 90.94 126 ASP A O 1
ATOM 974 N N . LYS A 1 127 ? 2.394 12.414 1.346 1.00 91.75 127 LYS A N 1
ATOM 975 C CA . LYS A 1 127 ? 3.535 11.481 1.258 1.00 91.75 127 LYS A CA 1
ATOM 976 C C . LYS A 1 127 ? 3.262 10.230 0.434 1.00 91.75 127 LYS A C 1
ATOM 978 O O . LYS A 1 127 ? 4.176 9.425 0.247 1.00 91.75 127 LYS A O 1
ATOM 983 N N . VAL A 1 128 ? 2.044 10.062 -0.072 1.00 92.56 128 VAL A N 1
ATOM 984 C CA . VAL A 1 128 ? 1.714 8.944 -0.959 1.00 92.56 128 VAL A CA 1
ATOM 985 C C . VAL A 1 128 ? 1.893 9.324 -2.424 1.00 92.56 128 VAL A C 1
ATOM 987 O O . VAL A 1 128 ? 1.805 10.496 -2.810 1.00 92.56 128 VAL A O 1
ATOM 990 N N . GLY A 1 129 ? 2.164 8.330 -3.264 1.00 91.38 129 GLY A N 1
ATOM 991 C CA . GLY A 1 129 ? 2.404 8.578 -4.678 1.00 91.38 129 GLY A CA 1
ATOM 992 C C . GLY A 1 129 ? 2.211 7.374 -5.579 1.00 91.38 129 GLY A C 1
ATOM 993 O O . GLY A 1 129 ? 2.015 6.244 -5.138 1.00 91.38 129 GLY A O 1
ATOM 994 N N . TRP A 1 130 ? 2.278 7.650 -6.871 1.00 88.69 130 TRP A N 1
ATOM 995 C CA . TRP A 1 130 ? 2.134 6.684 -7.946 1.00 88.69 130 TRP A CA 1
ATOM 996 C C . TRP A 1 130 ? 3.492 6.335 -8.550 1.00 88.69 130 TRP A C 1
ATOM 998 O O . TRP A 1 130 ? 4.501 7.001 -8.307 1.00 88.69 130 TRP A O 1
ATOM 1008 N N . GLN A 1 131 ? 3.525 5.284 -9.371 1.00 82.81 131 GLN A N 1
ATOM 1009 C CA . GLN A 1 131 ? 4.673 5.049 -10.241 1.00 82.81 131 GLN A CA 1
ATOM 1010 C C . GLN A 1 131 ? 4.866 6.263 -11.169 1.00 82.81 131 GLN A C 1
ATOM 1012 O O . GLN A 1 131 ? 3.930 6.717 -11.832 1.00 82.81 131 GLN A O 1
ATOM 1017 N N . ASN A 1 132 ? 6.088 6.800 -11.185 1.00 80.25 132 ASN A N 1
ATOM 1018 C CA . ASN A 1 132 ? 6.420 7.995 -11.964 1.00 80.25 132 ASN A CA 1
ATOM 1019 C C . ASN A 1 132 ? 6.577 7.679 -13.453 1.00 80.25 132 ASN A C 1
ATOM 1021 O O . ASN A 1 132 ? 6.257 8.514 -14.295 1.00 80.25 132 ASN A O 1
ATOM 1025 N N . ASP A 1 133 ? 7.050 6.476 -13.770 1.00 74.50 133 ASP A N 1
ATOM 1026 C CA . ASP A 1 133 ? 7.187 6.017 -15.144 1.00 74.50 133 ASP A CA 1
ATOM 1027 C C . ASP A 1 133 ? 5.817 5.641 -15.723 1.00 74.50 133 ASP A C 1
ATOM 1029 O O . ASP A 1 133 ? 5.141 4.741 -15.227 1.00 74.50 133 ASP A O 1
ATOM 1033 N N . ALA A 1 134 ? 5.396 6.350 -16.769 1.00 69.25 134 ALA A N 1
ATOM 1034 C CA . ALA A 1 134 ? 4.125 6.108 -17.441 1.00 69.25 134 ALA A CA 1
ATOM 1035 C C . ALA A 1 134 ? 4.130 4.874 -18.357 1.00 69.25 134 ALA A C 1
ATOM 1037 O O . ALA A 1 134 ? 3.054 4.453 -18.774 1.00 69.25 134 ALA A O 1
ATOM 1038 N N . SER A 1 135 ? 5.303 4.319 -18.677 1.00 69.56 135 SER A N 1
ATOM 1039 C CA . SER A 1 135 ? 5.434 3.086 -19.463 1.00 69.56 135 SER A CA 1
ATOM 1040 C C . SER A 1 135 ? 5.221 1.822 -18.628 1.00 69.56 135 SER A C 1
ATOM 1042 O O . SER A 1 135 ? 4.897 0.768 -19.174 1.00 69.56 135 SER A O 1
ATOM 1044 N N . LEU A 1 136 ? 5.342 1.936 -17.302 1.00 68.88 136 LEU A N 1
ATOM 1045 C CA . LEU A 1 136 ? 5.123 0.834 -16.376 1.00 68.88 136 LEU A CA 1
ATOM 1046 C C . LEU A 1 136 ? 3.638 0.730 -15.990 1.00 68.88 136 LEU A C 1
ATOM 1048 O O . LEU A 1 136 ? 2.959 1.754 -15.854 1.00 68.88 136 LEU A O 1
ATOM 1052 N N . PRO A 1 137 ? 3.130 -0.493 -15.746 1.00 67.56 137 PRO A N 1
ATOM 1053 C CA . PRO A 1 137 ? 1.837 -0.703 -15.127 1.00 67.56 137 PRO A CA 1
ATOM 1054 C C . PRO A 1 137 ? 1.683 0.156 -13.877 1.00 67.56 137 PRO A C 1
ATOM 1056 O O . PRO A 1 137 ? 2.577 0.259 -13.028 1.00 67.56 137 PRO A O 1
ATOM 1059 N N . ASN A 1 138 ? 0.509 0.762 -13.764 1.00 67.62 138 ASN A N 1
ATOM 1060 C CA . ASN A 1 138 ? 0.108 1.479 -12.572 1.00 67.62 138 ASN A CA 1
ATOM 1061 C C . ASN A 1 138 ? -0.136 0.453 -11.460 1.00 67.62 138 ASN A C 1
ATOM 1063 O O . ASN A 1 138 ? -1.223 -0.103 -11.351 1.00 67.62 138 ASN A O 1
ATOM 1067 N N . GLY A 1 139 ? 0.915 0.155 -10.699 1.00 74.69 139 GLY A N 1
ATOM 1068 C CA . GLY A 1 139 ? 0.857 -0.723 -9.536 1.00 74.69 139 GLY A CA 1
ATOM 1069 C C . GLY A 1 139 ? 0.136 -0.086 -8.337 1.00 74.69 139 GLY A C 1
ATOM 1070 O O . GLY A 1 139 ? -0.429 1.006 -8.459 1.00 74.69 139 GLY A O 1
ATOM 1071 N N . PRO A 1 140 ? 0.189 -0.740 -7.165 1.00 83.69 140 PRO A N 1
ATOM 1072 C CA . PRO A 1 140 ? -0.419 -0.238 -5.932 1.00 83.69 140 PRO A CA 1
ATOM 1073 C C . PRO A 1 140 ? 0.094 1.156 -5.537 1.00 83.69 140 PRO A C 1
ATOM 1075 O O . PRO A 1 140 ? 1.197 1.571 -5.918 1.00 83.69 140 PRO A O 1
ATOM 1078 N N . LEU A 1 141 ? -0.695 1.865 -4.723 1.00 90.19 141 LEU A N 1
ATOM 1079 C CA . LEU A 1 141 ? -0.306 3.155 -4.141 1.00 90.19 141 LEU A CA 1
ATOM 1080 C C . LEU A 1 141 ? 1.005 3.016 -3.368 1.00 90.19 141 LEU A C 1
ATOM 1082 O O . LEU A 1 141 ? 1.145 2.095 -2.580 1.00 90.19 141 LEU A O 1
ATOM 1086 N N . ARG A 1 142 ? 1.961 3.928 -3.525 1.00 90.81 142 ARG A N 1
ATOM 1087 C CA . ARG A 1 142 ? 3.226 3.885 -2.777 1.00 90.81 142 ARG A CA 1
ATOM 1088 C C . ARG A 1 142 ? 3.109 4.688 -1.493 1.00 90.81 142 ARG A C 1
ATOM 1090 O O . ARG A 1 142 ? 2.937 5.906 -1.552 1.00 90.81 142 ARG A O 1
ATOM 1097 N N . LEU A 1 143 ? 3.231 4.020 -0.349 1.00 86.31 143 LEU A N 1
ATOM 1098 C CA . LEU A 1 143 ? 3.163 4.639 0.971 1.00 86.31 143 LEU A CA 1
ATOM 1099 C C . LEU A 1 143 ? 4.587 4.907 1.471 1.00 86.31 143 LEU A C 1
ATOM 1101 O O . LEU A 1 143 ? 5.078 4.129 2.266 1.00 86.31 143 LEU A O 1
ATOM 1105 N N . GLY A 1 144 ? 5.238 5.975 0.985 1.00 82.44 144 GLY A N 1
ATOM 1106 C CA . GLY A 1 144 ? 6.622 6.406 1.290 1.00 82.44 144 GLY A CA 1
ATOM 1107 C C . GLY A 1 144 ? 7.421 5.601 2.337 1.00 82.44 144 GLY A C 1
ATOM 1108 O O . GLY A 1 144 ? 7.726 4.434 2.129 1.00 82.44 144 GLY A O 1
ATOM 1109 N N . THR A 1 145 ? 7.846 6.242 3.430 1.00 84.44 145 THR A N 1
ATOM 1110 C CA . THR A 1 145 ? 8.538 5.565 4.554 1.00 84.44 145 THR A CA 1
ATOM 1111 C C . THR A 1 145 ? 7.961 5.914 5.924 1.00 84.44 145 THR A C 1
ATOM 1113 O O . THR A 1 145 ? 8.220 5.221 6.900 1.00 84.44 145 THR A O 1
ATOM 1116 N N . SER A 1 146 ? 7.159 6.976 6.007 1.00 89.56 146 SER A N 1
ATOM 1117 C CA . SER A 1 146 ? 6.651 7.555 7.254 1.00 89.56 146 SER A CA 1
ATOM 1118 C C . SER A 1 146 ? 5.239 7.078 7.612 1.00 89.56 146 SER A C 1
ATOM 1120 O O . SER A 1 146 ? 4.473 7.840 8.199 1.00 89.56 146 SER A O 1
ATOM 1122 N N . PHE A 1 147 ? 4.843 5.884 7.169 1.00 94.25 147 PHE A N 1
ATOM 1123 C CA . PHE A 1 147 ? 3.553 5.306 7.546 1.00 94.25 147 PHE A CA 1
ATOM 1124 C C . PHE A 1 147 ? 3.640 4.676 8.934 1.00 94.25 147 PHE A C 1
ATOM 1126 O O . PHE A 1 147 ? 4.679 4.136 9.295 1.00 94.25 147 PHE A O 1
ATOM 1133 N N . GLU A 1 148 ? 2.540 4.674 9.674 1.00 96.00 148 GLU A N 1
ATOM 1134 C CA . GLU A 1 148 ? 2.340 3.929 10.918 1.00 96.00 148 GLU A CA 1
ATOM 1135 C C . GLU A 1 148 ? 1.422 2.730 10.674 1.00 96.00 148 GLU A C 1
ATOM 1137 O O . GLU A 1 148 ? 0.544 2.807 9.819 1.00 96.00 148 GLU A O 1
ATOM 1142 N N . ILE A 1 149 ? 1.635 1.625 11.399 1.00 96.44 149 ILE A N 1
ATOM 1143 C CA . ILE A 1 149 ? 0.786 0.425 11.336 1.00 96.44 149 ILE A CA 1
ATOM 1144 C C . ILE A 1 149 ? 0.312 0.087 12.748 1.00 96.44 149 ILE A C 1
ATOM 1146 O O . ILE A 1 149 ? 1.132 -0.071 13.653 1.00 96.44 149 ILE A O 1
ATOM 1150 N N . GLU A 1 150 ? -0.993 -0.088 12.906 1.00 96.00 150 GLU A N 1
ATOM 1151 C CA . GLU A 1 150 ? -1.634 -0.551 14.134 1.00 96.00 150 GLU A CA 1
ATOM 1152 C C . GLU A 1 150 ? -2.600 -1.702 13.837 1.00 96.00 150 GLU A C 1
ATOM 1154 O O . GLU A 1 150 ? -3.069 -1.858 12.709 1.00 96.00 150 GLU A O 1
ATOM 1159 N N . ALA A 1 151 ? -2.893 -2.534 14.839 1.00 93.44 151 ALA A N 1
ATOM 1160 C CA . ALA A 1 151 ? -3.931 -3.550 14.692 1.00 93.44 151 ALA A CA 1
ATOM 1161 C C . ALA A 1 151 ? -5.273 -2.870 14.387 1.00 93.44 151 ALA A C 1
ATOM 1163 O O . ALA A 1 151 ? -5.608 -1.868 15.016 1.00 93.44 151 ALA A O 1
ATOM 1164 N N . ALA A 1 152 ? -6.023 -3.403 13.422 1.00 85.38 152 ALA A N 1
ATOM 1165 C CA . ALA A 1 152 ? -7.399 -2.976 13.215 1.00 85.38 152 ALA A CA 1
ATOM 1166 C C . ALA A 1 152 ? -8.267 -3.526 14.360 1.00 85.38 152 ALA A C 1
ATOM 1168 O O . ALA A 1 152 ? -8.123 -4.697 14.723 1.00 85.38 152 ALA A O 1
ATOM 1169 N N . GLU A 1 153 ? -9.097 -2.662 14.950 1.00 66.56 153 GLU A N 1
ATOM 1170 C CA . GLU A 1 153 ? -10.096 -3.023 15.971 1.00 66.56 153 GLU A CA 1
ATOM 1171 C C . GLU A 1 153 ? -11.306 -3.750 15.375 1.00 66.56 153 GLU A C 1
ATOM 1173 O O . GLU A 1 153 ? -11.713 -3.397 14.243 1.00 66.56 153 GLU A O 1
#

Foldseek 3Di:
DDDDDDDDDDDDDDPPVDDPPVPVPPFQWDADPQKTKHWAAWAKDALCVFQHVDCVLPDDPCNRGWIWTKGFGPDWDWAWADAPPDIDIDTDGMETQDIPPDPQVLSVVQRVVRHGAIKMKIARSHQKHWDNDPSTPTGHIYRHRPIHIDHDD